Protein AF-A0A670ZWH4-F1 (afdb_monomer)

Mean predicted aligned error: 13.25 Å

Secondary structure (DSSP, 8-state):
-------TTHHHHHHHHHTT-----HHHHHHS-HHHHHHHHHHHHHHHHHHHHHHHHGGG----TT----

Solvent-accessible surface area (backbone atoms only — not comparable to full-atom values): 4610 Å² total; per-residue (Å²): 135,88,82,77,76,94,66,73,61,64,61,50,52,52,49,59,48,55,79,72,54,88,80,71,53,76,67,58,52,67,70,48,54,71,70,57,54,51,52,51,52,52,54,51,52,52,49,51,51,53,56,57,50,56,68,63,59,64,83,67,75,67,74,75,94,76,81,76,86,131

Foldseek 3Di:
DPDDDDPPVVVVVVVVCVVVDDDDDPVRVVVDDPVVVVVNVVVVVVVVVVVVVVVVCVVPPDPPPPPDDD

pLDDT: mean 74.84, std 17.22, range [46.28, 97.31]

Nearest PDB structures (foldseek):
  7z36-assembly1_D  TM=8.369E-01  e=3.291E-02  Homo sapiens

Radius of gyration: 19.88 Å; Cα contacts (8 Å, |Δi|>4): 3; chains: 1; bounding b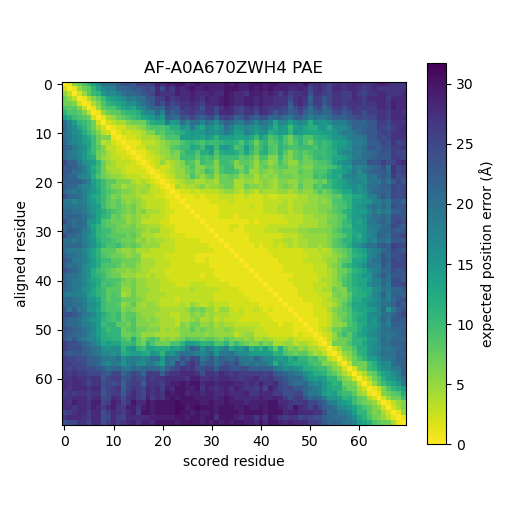ox: 64×18×34 Å

Sequence (70 aa):
ERKGGEGGEEGKVLAAFGDVAICFSAEEWAELAGWQKDLYRDVMAENFQLVSSLGKSWKGAQRPSSLTPR

Structure (mmCIF, N/CA/C/O backbone):
data_AF-A0A670ZWH4-F1
#
_entry.id   AF-A0A670ZWH4-F1
#
loop_
_atom_site.group_PDB
_atom_site.id
_atom_site.type_symbol
_atom_site.label_atom_id
_atom_site.label_alt_id
_atom_site.label_comp_id
_atom_site.label_asym_id
_atom_site.label_entity_id
_atom_site.label_seq_id
_atom_site.pdbx_PDB_ins_code
_atom_site.Cartn_x
_atom_site.Cartn_y
_atom_site.Cartn_z
_atom_site.occupancy
_atom_site.B_iso_or_equiv
_atom_site.auth_seq_id
_atom_site.auth_comp_id
_atom_site.auth_asym_id
_atom_site.auth_atom_id
_atom_site.pdbx_PDB_model_num
ATOM 1 N N . GLU A 1 1 ? 42.585 1.965 12.870 1.00 46.34 1 GLU A N 1
ATOM 2 C CA . GLU A 1 1 ? 41.123 1.765 12.971 1.00 46.34 1 GLU A CA 1
ATOM 3 C C . GLU A 1 1 ? 40.539 1.508 11.589 1.00 46.34 1 GLU A C 1
ATOM 5 O O . GLU A 1 1 ? 40.783 2.295 10.684 1.00 46.34 1 GLU A O 1
ATOM 10 N N . ARG A 1 2 ? 39.826 0.393 11.386 1.00 49.12 2 ARG A N 1
ATOM 11 C CA . ARG A 1 2 ? 39.023 0.199 10.169 1.00 49.12 2 ARG A CA 1
ATOM 12 C C . ARG A 1 2 ? 37.670 0.854 10.421 1.00 49.12 2 ARG A C 1
ATOM 14 O O . ARG A 1 2 ? 36.865 0.313 11.172 1.00 49.12 2 ARG A O 1
ATOM 21 N N . LYS A 1 3 ? 37.464 2.046 9.862 1.00 51.12 3 LYS A N 1
ATOM 22 C CA . LYS A 1 3 ? 36.184 2.754 9.922 1.00 51.12 3 LYS A CA 1
ATOM 23 C C . LYS A 1 3 ? 35.214 2.038 8.980 1.00 51.12 3 LYS A C 1
ATOM 25 O O . LYS A 1 3 ? 35.497 1.905 7.794 1.00 51.12 3 LYS A O 1
ATOM 30 N N . GLY A 1 4 ? 34.160 1.474 9.559 1.00 50.56 4 GLY A N 1
ATOM 31 C CA . GLY A 1 4 ? 33.211 0.604 8.878 1.00 50.56 4 GLY A CA 1
ATOM 32 C C . GLY A 1 4 ? 32.288 1.333 7.902 1.00 50.56 4 GLY A C 1
ATOM 33 O O . GLY A 1 4 ? 31.868 2.455 8.166 1.00 50.56 4 GLY A O 1
ATOM 34 N N . GLY A 1 5 ? 31.984 0.624 6.812 1.00 48.00 5 GLY A N 1
ATOM 35 C CA . GLY A 1 5 ? 30.644 0.454 6.243 1.00 48.00 5 GLY A CA 1
ATOM 36 C C . GLY A 1 5 ? 29.967 1.670 5.621 1.00 48.00 5 GLY A C 1
ATOM 37 O O . GLY A 1 5 ? 29.291 2.429 6.308 1.00 48.00 5 GLY A O 1
ATOM 38 N N . GLU A 1 6 ? 30.035 1.766 4.293 1.00 54.84 6 GLU A N 1
ATOM 39 C CA . GLU A 1 6 ? 29.036 2.463 3.478 1.00 54.84 6 GLU A CA 1
ATOM 40 C C . GLU A 1 6 ? 27.657 1.808 3.685 1.00 54.84 6 GLU A C 1
ATOM 42 O O . GLU A 1 6 ? 27.381 0.741 3.151 1.00 54.84 6 GLU A O 1
ATOM 47 N N . GLY A 1 7 ? 26.799 2.434 4.495 1.00 55.03 7 GLY A N 1
ATOM 48 C CA . GLY A 1 7 ? 25.384 2.068 4.680 1.00 55.03 7 GLY A CA 1
ATOM 49 C C . GLY A 1 7 ? 24.409 3.093 4.084 1.00 55.03 7 GLY A C 1
ATOM 50 O O . GLY A 1 7 ? 23.260 3.176 4.508 1.00 55.03 7 GLY A O 1
ATOM 51 N N . GLY A 1 8 ? 24.87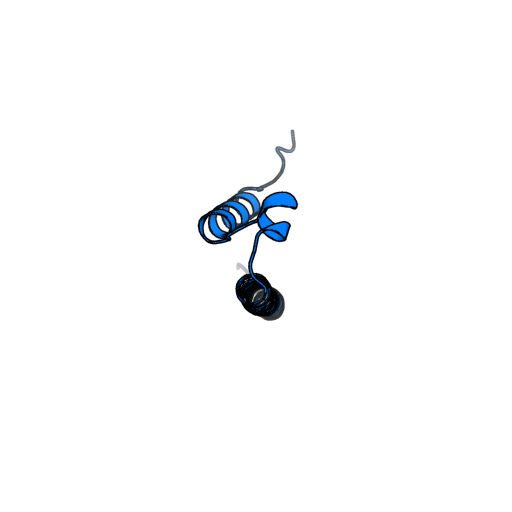2 3.942 3.160 1.00 55.69 8 GLY A N 1
ATOM 52 C CA . GLY A 1 8 ? 24.142 5.138 2.715 1.00 55.69 8 GLY A CA 1
ATOM 53 C C . GLY A 1 8 ? 23.015 4.901 1.704 1.00 55.69 8 GLY A C 1
ATOM 54 O O . GLY A 1 8 ? 22.167 5.775 1.533 1.00 55.69 8 GLY A O 1
ATOM 55 N N . GLU A 1 9 ? 22.979 3.748 1.036 1.00 57.47 9 GLU A N 1
ATOM 56 C CA . GLU A 1 9 ? 22.023 3.501 -0.054 1.00 57.47 9 GLU A CA 1
ATOM 57 C C . GLU A 1 9 ? 20.767 2.761 0.421 1.00 57.47 9 GLU A C 1
ATOM 59 O O . GLU A 1 9 ? 19.661 3.104 0.008 1.00 57.47 9 GLU A O 1
ATOM 64 N N . GLU A 1 10 ? 20.899 1.826 1.365 1.00 56.19 10 GLU A N 1
ATOM 65 C CA . GLU A 1 10 ? 19.772 1.020 1.857 1.00 56.19 10 GLU A CA 1
ATOM 66 C C . GLU A 1 10 ? 18.757 1.861 2.643 1.00 56.19 10 GLU A C 1
ATOM 68 O O . GLU A 1 10 ? 17.553 1.779 2.403 1.00 56.19 10 GLU A O 1
ATOM 73 N N . GLY A 1 11 ? 19.238 2.760 3.510 1.00 64.62 11 GLY A N 1
ATOM 74 C CA . GLY A 1 11 ? 18.376 3.700 4.234 1.00 64.62 11 GLY A CA 1
ATOM 75 C C . GLY A 1 11 ? 17.655 4.686 3.310 1.00 64.62 11 GLY A C 1
ATOM 76 O O . GLY A 1 11 ? 16.531 5.092 3.594 1.00 64.62 11 GLY A O 1
ATOM 77 N N . LYS A 1 12 ? 18.264 5.032 2.169 1.00 69.19 12 LYS A N 1
ATOM 78 C CA . LYS A 1 12 ? 17.679 5.946 1.181 1.00 69.19 12 LYS A CA 1
ATOM 79 C C . LYS A 1 12 ? 16.584 5.270 0.354 1.00 69.19 12 LYS A C 1
ATOM 81 O O . LYS A 1 12 ? 15.575 5.901 0.057 1.00 69.19 12 LYS A O 1
ATOM 86 N N . VAL A 1 13 ? 16.765 3.995 0.008 1.00 68.25 13 VAL A N 1
ATOM 87 C CA . VAL A 1 13 ? 15.748 3.196 -0.694 1.00 68.25 13 VAL A CA 1
ATOM 88 C C . VAL A 1 13 ? 14.542 2.943 0.208 1.00 68.25 13 VAL A C 1
ATOM 90 O O . VAL A 1 13 ? 13.412 3.115 -0.239 1.00 68.25 13 VAL A O 1
ATOM 93 N N . LEU A 1 14 ? 14.764 2.606 1.483 1.00 71.50 14 LEU A N 1
ATOM 94 C CA . LEU A 1 14 ? 13.678 2.431 2.451 1.00 71.50 14 LEU A CA 1
ATOM 95 C C . LEU A 1 14 ? 12.903 3.733 2.692 1.00 71.50 14 LEU A C 1
ATOM 97 O O . LEU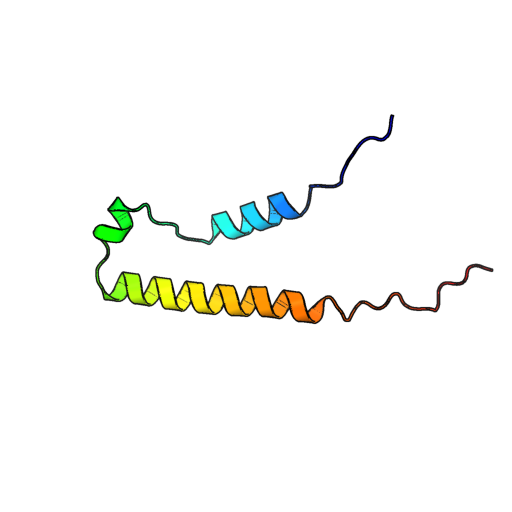 A 1 14 ? 11.677 3.696 2.742 1.00 71.50 14 LEU A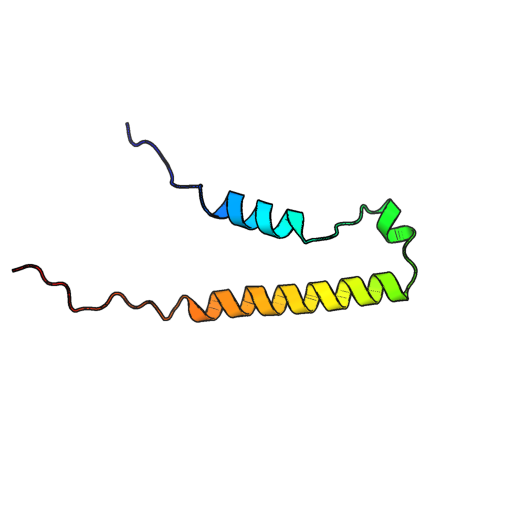 O 1
ATOM 101 N N . ALA A 1 15 ? 13.594 4.874 2.780 1.00 72.12 15 ALA A N 1
ATOM 102 C CA . ALA A 1 15 ? 12.950 6.184 2.892 1.00 72.12 15 ALA A CA 1
ATOM 103 C C . ALA A 1 15 ? 12.097 6.508 1.655 1.00 72.12 15 ALA A C 1
ATOM 105 O O . ALA A 1 15 ? 10.923 6.831 1.787 1.00 72.12 15 ALA A O 1
ATOM 106 N N . ALA A 1 16 ? 12.652 6.322 0.452 1.00 77.88 16 ALA A N 1
ATOM 107 C CA . ALA A 1 16 ? 11.921 6.565 -0.787 1.00 77.88 16 ALA A CA 1
ATOM 108 C C . ALA A 1 16 ? 10.702 5.645 -0.942 1.00 77.88 16 ALA A C 1
ATOM 110 O O . ALA A 1 16 ? 9.684 6.084 -1.457 1.00 77.88 16 ALA A O 1
ATOM 111 N N . PHE A 1 17 ? 10.785 4.385 -0.503 1.00 76.44 17 PHE A N 1
ATOM 112 C CA . PHE A 1 17 ? 9.648 3.463 -0.549 1.00 76.44 17 PHE A CA 1
ATOM 113 C C . PHE A 1 17 ? 8.594 3.808 0.508 1.00 76.44 17 PHE A C 1
ATOM 115 O O . PHE A 1 17 ? 7.402 3.725 0.229 1.00 76.44 17 PHE A O 1
ATOM 122 N N . GLY A 1 18 ? 9.024 4.239 1.696 1.00 78.69 18 GLY A N 1
ATOM 123 C CA . GLY A 1 18 ? 8.140 4.707 2.762 1.00 78.69 18 GLY A CA 1
ATOM 124 C C . GLY A 1 18 ? 7.330 5.948 2.381 1.00 78.69 18 GLY A C 1
ATOM 125 O O . GLY A 1 18 ? 6.178 6.048 2.783 1.00 78.69 18 GLY A O 1
ATOM 126 N N . ASP A 1 19 ? 7.883 6.840 1.554 1.00 82.88 19 ASP A N 1
ATOM 127 C CA . ASP A 1 19 ? 7.178 8.042 1.081 1.00 82.88 19 ASP A CA 1
ATOM 128 C C . ASP A 1 19 ? 6.015 7.732 0.116 1.00 82.88 19 ASP A C 1
ATOM 130 O O . ASP A 1 19 ? 5.111 8.554 -0.041 1.00 82.88 19 ASP A O 1
ATOM 134 N N . VAL A 1 20 ? 6.022 6.566 -0.544 1.00 80.50 20 VAL A N 1
ATOM 135 C CA . VAL A 1 20 ? 4.987 6.175 -1.527 1.00 80.50 20 VAL A CA 1
ATOM 136 C C . VAL A 1 20 ? 4.113 5.012 -1.058 1.00 80.50 20 VAL A C 1
ATOM 138 O O . VAL A 1 20 ? 3.018 4.819 -1.587 1.00 80.50 20 VAL A O 1
ATOM 141 N N . ALA A 1 21 ? 4.579 4.214 -0.098 1.00 82.12 21 ALA A N 1
ATOM 142 C CA . ALA A 1 21 ? 3.846 3.065 0.410 1.00 82.12 21 ALA A CA 1
ATOM 143 C C . ALA A 1 21 ? 2.813 3.483 1.461 1.00 82.12 21 ALA A C 1
ATOM 145 O O . ALA A 1 21 ? 3.117 4.186 2.421 1.00 82.12 21 ALA A O 1
ATOM 146 N N . ILE A 1 22 ? 1.591 2.975 1.315 1.00 83.50 22 ILE A N 1
ATOM 147 C CA . ILE A 1 22 ? 0.562 3.081 2.350 1.00 83.50 22 ILE A CA 1
ATOM 148 C C . ILE A 1 22 ? 0.634 1.815 3.197 1.00 83.50 22 ILE A C 1
ATOM 150 O O . ILE A 1 22 ? 0.470 0.710 2.681 1.00 83.50 22 ILE A O 1
ATOM 154 N N . CYS A 1 23 ? 0.875 1.971 4.494 1.00 85.44 23 CYS A N 1
ATOM 155 C CA . CYS A 1 23 ? 0.899 0.878 5.459 1.00 85.44 23 CYS A CA 1
ATOM 156 C C . CYS A 1 23 ? -0.266 1.049 6.430 1.00 85.44 23 CYS A C 1
ATOM 158 O O . CYS A 1 23 ? -0.470 2.144 6.945 1.00 85.44 23 CYS A O 1
ATOM 160 N N . PHE A 1 24 ? -0.992 -0.035 6.686 1.00 89.88 24 PHE A N 1
ATOM 161 C CA . PHE A 1 24 ? -2.093 -0.059 7.646 1.00 89.88 24 PHE A CA 1
ATOM 162 C C . PHE A 1 24 ? -1.661 -0.795 8.915 1.00 89.88 24 PHE A C 1
ATOM 164 O O . PHE A 1 24 ? -0.969 -1.817 8.835 1.00 89.88 24 PHE A O 1
ATOM 171 N N . SER A 1 25 ? -2.089 -0.308 10.078 1.00 93.44 25 SER A N 1
ATOM 172 C CA . SER A 1 25 ? -2.062 -1.079 11.323 1.00 93.44 25 SER A CA 1
ATOM 173 C C . SER A 1 25 ? -3.029 -2.271 11.256 1.00 93.44 25 SER A C 1
ATOM 175 O O . SER A 1 25 ? -3.824 -2.402 10.321 1.00 93.44 25 SER A O 1
ATOM 177 N N . ALA A 1 26 ? -2.982 -3.166 12.247 1.00 94.62 26 ALA A N 1
ATOM 178 C CA . ALA A 1 26 ? -3.912 -4.294 12.304 1.00 94.62 26 ALA A CA 1
ATOM 179 C C . ALA A 1 26 ? -5.368 -3.818 12.464 1.00 94.62 26 ALA A C 1
ATOM 181 O O . ALA A 1 26 ? -6.277 -4.385 11.854 1.00 94.62 26 ALA A O 1
ATOM 182 N N . GLU A 1 27 ? -5.571 -2.762 13.251 1.00 96.88 27 GLU A N 1
ATOM 183 C CA . GLU A 1 27 ? -6.861 -2.123 13.486 1.00 96.88 27 GLU A CA 1
ATOM 184 C C . GLU A 1 27 ? -7.373 -1.427 12.218 1.00 96.88 27 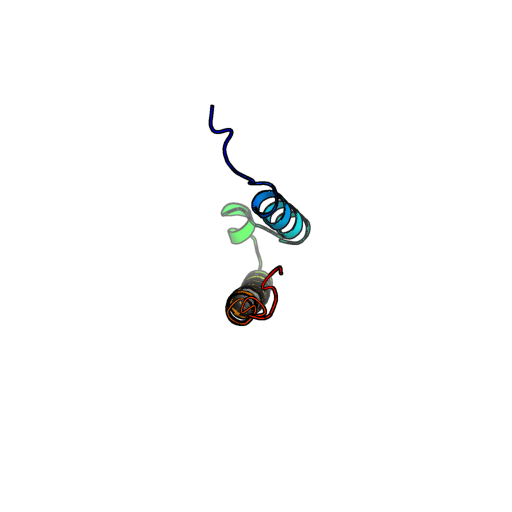GLU A C 1
ATOM 186 O O . GLU A 1 27 ? -8.490 -1.697 11.784 1.00 96.88 27 GLU A O 1
ATOM 191 N N . GLU A 1 28 ? -6.539 -0.621 11.553 1.00 96.44 28 GLU A N 1
ATOM 192 C CA . GLU A 1 28 ? -6.903 0.053 10.297 1.00 96.44 28 GLU A CA 1
ATOM 193 C C . GLU A 1 28 ? -7.197 -0.961 9.186 1.00 96.44 28 GLU A C 1
ATOM 195 O O . GLU A 1 28 ? -8.161 -0.820 8.434 1.00 96.44 28 GLU A O 1
ATOM 200 N N . TRP A 1 29 ? -6.409 -2.038 9.110 1.00 95.12 29 TRP A N 1
ATOM 201 C CA . TRP A 1 29 ? -6.657 -3.131 8.177 1.00 95.12 29 TRP A CA 1
ATOM 202 C C . TRP A 1 29 ? -8.000 -3.811 8.446 1.00 95.12 29 TRP A C 1
ATOM 204 O O . TRP A 1 29 ? -8.699 -4.186 7.504 1.00 95.12 29 TRP A O 1
ATOM 214 N N . ALA A 1 30 ? -8.398 -3.987 9.708 1.00 96.56 30 ALA A N 1
ATOM 215 C CA . ALA A 1 30 ? -9.691 -4.575 10.042 1.00 96.56 30 ALA A CA 1
ATOM 216 C C . ALA A 1 30 ? -10.859 -3.724 9.513 1.00 96.56 30 ALA A C 1
ATOM 218 O O . ALA A 1 30 ? -11.829 -4.296 9.012 1.00 96.56 30 ALA A O 1
ATOM 219 N N . GLU A 1 31 ? -10.716 -2.398 9.540 1.00 97.31 31 GLU A N 1
ATOM 220 C CA . GLU A 1 31 ? -11.728 -1.425 9.108 1.00 97.31 31 GLU A CA 1
ATOM 221 C C . GLU A 1 31 ? -11.862 -1.277 7.583 1.00 97.31 31 GLU A C 1
ATOM 223 O O . GLU A 1 31 ? -12.892 -0.803 7.100 1.00 97.31 31 GLU A O 1
ATOM 228 N N . LEU A 1 32 ? -10.871 -1.719 6.800 1.00 96.38 32 LEU A N 1
ATOM 229 C CA . LEU A 1 32 ? -10.936 -1.648 5.339 1.00 96.38 32 LEU A CA 1
ATOM 23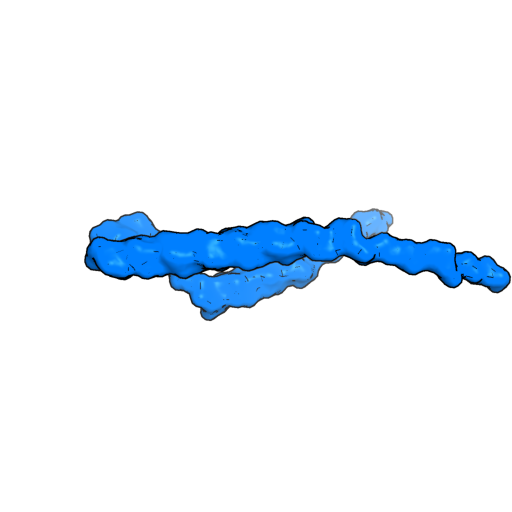0 C C . LEU A 1 32 ? -12.083 -2.489 4.759 1.00 96.38 32 LEU A C 1
ATOM 232 O O . LEU A 1 32 ? -12.273 -3.666 5.097 1.00 96.38 32 LEU A O 1
ATOM 236 N N . ALA A 1 33 ? -12.783 -1.911 3.781 1.00 97.19 33 ALA A N 1
ATOM 237 C CA . ALA A 1 33 ? -13.740 -2.637 2.959 1.00 97.19 33 ALA A CA 1
ATOM 238 C C . ALA A 1 33 ? -13.034 -3.722 2.125 1.00 97.19 33 ALA A C 1
ATOM 240 O O . ALA A 1 33 ? -11.853 -3.605 1.795 1.00 97.19 33 ALA A O 1
ATOM 241 N N . GLY A 1 34 ? -13.768 -4.770 1.732 1.00 96.94 34 GLY A N 1
ATOM 242 C CA . GLY A 1 34 ? -13.200 -5.899 0.979 1.00 96.94 34 GLY A CA 1
ATOM 243 C C . GLY A 1 34 ? -12.417 -5.466 -0.266 1.00 96.94 34 GLY A C 1
ATOM 244 O O . GLY A 1 34 ? -11.263 -5.848 -0.429 1.00 96.94 34 GLY A O 1
ATOM 245 N N . TRP A 1 35 ? -12.984 -4.555 -1.061 1.00 97.25 35 TRP A N 1
ATOM 246 C CA . TRP A 1 35 ? -12.335 -4.042 -2.272 1.00 97.25 35 TRP A CA 1
ATOM 247 C C . TRP A 1 35 ? -11.038 -3.262 -1.994 1.00 97.25 35 TRP A C 1
ATOM 249 O O . TRP A 1 35 ? -10.140 -3.261 -2.830 1.00 97.25 35 TRP A O 1
ATOM 259 N N . GLN A 1 36 ? -10.905 -2.621 -0.826 1.00 96.00 36 GLN A N 1
ATOM 260 C CA . GLN A 1 36 ? -9.672 -1.918 -0.447 1.00 96.00 36 GLN A CA 1
ATOM 261 C C . GLN A 1 36 ? -8.559 -2.911 -0.102 1.00 96.00 36 GLN A C 1
ATOM 263 O O . GLN A 1 36 ? -7.405 -2.691 -0.467 1.00 96.00 36 GLN A O 1
ATOM 268 N N . LYS A 1 37 ? -8.903 -4.025 0.559 1.00 95.62 37 LYS A N 1
ATOM 269 C CA . LYS A 1 37 ? -7.959 -5.115 0.861 1.00 95.62 37 LYS A CA 1
ATOM 270 C C . LYS A 1 37 ? -7.491 -5.816 -0.408 1.00 95.62 37 LYS A C 1
ATOM 272 O O . LYS A 1 37 ? -6.314 -6.159 -0.512 1.00 95.62 37 LYS A O 1
ATOM 277 N N . ASP A 1 38 ? -8.402 -6.015 -1.356 1.00 96.38 38 ASP A N 1
ATOM 278 C CA . ASP A 1 38 ? -8.080 -6.604 -2.654 1.00 96.38 38 ASP A CA 1
ATOM 279 C C . ASP A 1 38 ? -7.156 -5.683 -3.456 1.00 96.38 38 ASP A C 1
ATOM 281 O O . ASP A 1 38 ? -6.079 -6.118 -3.856 1.00 96.38 38 ASP A O 1
ATOM 285 N N . LEU A 1 39 ? -7.478 -4.388 -3.551 1.00 94.50 39 LEU A N 1
ATOM 286 C CA . LEU A 1 39 ? -6.606 -3.405 -4.199 1.00 94.50 39 LEU A CA 1
ATOM 287 C C . LEU A 1 39 ? -5.210 -3.351 -3.557 1.00 94.50 39 LEU A C 1
ATOM 289 O O . LEU A 1 39 ? -4.207 -3.318 -4.265 1.00 94.50 39 LEU A O 1
ATOM 293 N N . TYR A 1 40 ? -5.124 -3.372 -2.223 1.00 93.06 40 TYR A N 1
ATOM 294 C CA . TYR A 1 40 ? -3.837 -3.403 -1.525 1.00 93.06 40 TYR A CA 1
ATOM 295 C C . TYR A 1 40 ? -3.016 -4.646 -1.887 1.00 93.06 40 TYR A C 1
ATOM 297 O O . TYR A 1 40 ? -1.820 -4.544 -2.158 1.00 93.06 40 TYR A O 1
ATOM 305 N N . ARG A 1 41 ? -3.648 -5.826 -1.909 1.00 92.69 41 ARG A N 1
ATOM 306 C CA . ARG A 1 41 ? -2.982 -7.081 -2.282 1.00 92.69 41 ARG A CA 1
ATOM 307 C C . ARG A 1 41 ? -2.479 -7.050 -3.721 1.00 92.69 41 ARG A C 1
ATOM 309 O O . ARG A 1 41 ? -1.356 -7.495 -3.948 1.00 92.69 41 ARG A O 1
ATOM 316 N N . ASP A 1 42 ? -3.267 -6.515 -4.649 1.00 93.75 42 ASP A N 1
ATOM 317 C CA . ASP A 1 42 ? -2.892 -6.408 -6.061 1.00 93.75 42 ASP A CA 1
ATOM 318 C C . ASP A 1 42 ? -1.682 -5.481 -6.239 1.00 93.75 42 ASP A C 1
ATOM 320 O O . ASP A 1 42 ? -0.659 -5.887 -6.793 1.00 93.75 42 ASP A O 1
ATOM 324 N N . VAL A 1 43 ? -1.732 -4.281 -5.650 1.00 89.19 43 VAL A N 1
ATOM 325 C CA . VAL A 1 43 ? -0.626 -3.309 -5.700 1.00 89.19 43 VAL A CA 1
ATOM 326 C C . VAL A 1 43 ? 0.647 -3.871 -5.056 1.00 89.19 43 VAL A C 1
ATOM 328 O O . VAL A 1 43 ? 1.743 -3.733 -5.602 1.00 89.19 43 VAL A O 1
ATOM 331 N N . MET A 1 44 ? 0.534 -4.550 -3.910 1.00 88.00 44 MET A N 1
ATOM 332 C CA . MET A 1 44 ? 1.698 -5.146 -3.246 1.00 88.00 44 MET A CA 1
ATOM 333 C C . MET A 1 44 ? 2.278 -6.335 -4.018 1.00 88.00 44 MET A C 1
ATOM 335 O O . MET A 1 44 ? 3.498 -6.525 -4.014 1.00 88.00 44 MET A O 1
ATOM 339 N N . ALA A 1 45 ? 1.444 -7.117 -4.709 1.00 88.50 45 AL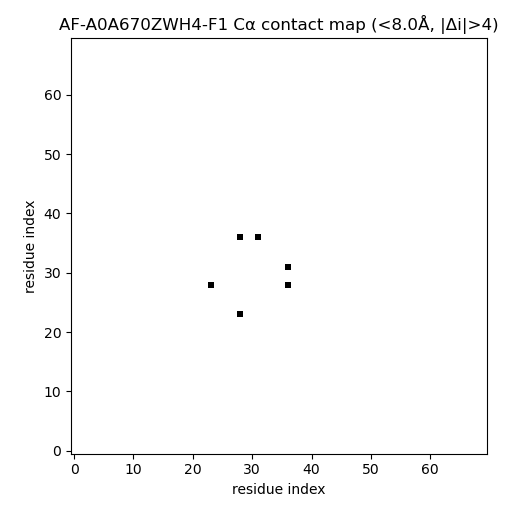A A N 1
ATOM 340 C CA . ALA A 1 45 ? 1.904 -8.197 -5.574 1.00 88.50 45 ALA A CA 1
ATOM 341 C C . ALA A 1 45 ? 2.688 -7.659 -6.782 1.00 88.50 45 ALA A C 1
ATOM 343 O O . ALA A 1 45 ? 3.771 -8.170 -7.079 1.00 88.50 45 ALA A O 1
ATOM 344 N N . GLU A 1 46 ? 2.193 -6.605 -7.436 1.00 88.31 46 GLU A N 1
ATOM 345 C CA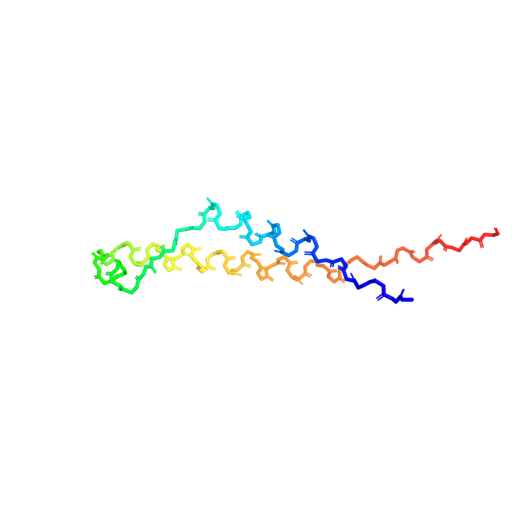 . GLU A 1 46 ? 2.897 -5.933 -8.535 1.00 88.31 46 GLU A CA 1
ATOM 346 C C . GLU A 1 46 ? 4.233 -5.343 -8.069 1.00 88.31 46 GLU A C 1
ATOM 348 O O . GLU A 1 46 ? 5.275 -5.608 -8.674 1.00 88.31 46 GLU A O 1
ATOM 353 N N . 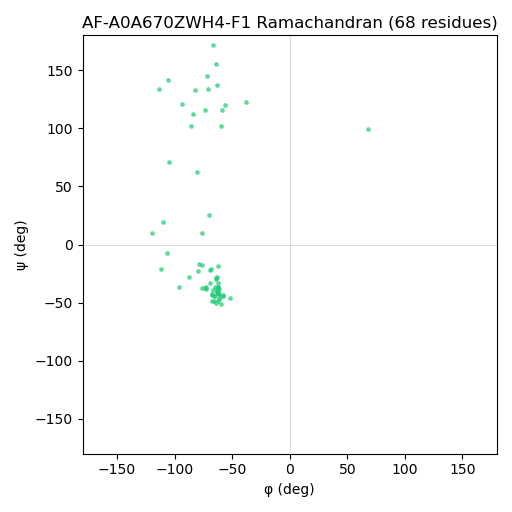ASN A 1 47 ? 4.241 -4.639 -6.933 1.00 86.56 47 ASN A N 1
ATOM 354 C CA . ASN A 1 47 ? 5.463 -4.101 -6.333 1.00 86.56 47 ASN A CA 1
ATOM 355 C C . ASN A 1 47 ? 6.494 -5.200 -6.038 1.00 86.56 47 ASN A C 1
ATOM 357 O O . ASN A 1 47 ? 7.676 -5.053 -6.359 1.00 86.56 47 ASN A O 1
ATOM 361 N N . PHE A 1 48 ? 6.058 -6.331 -5.475 1.00 84.75 48 PHE A N 1
ATOM 362 C CA . PHE A 1 48 ? 6.941 -7.464 -5.209 1.00 84.75 48 PHE A CA 1
ATOM 363 C C . PHE A 1 48 ? 7.538 -8.045 -6.497 1.00 84.75 48 PHE A C 1
ATOM 365 O O . PHE A 1 48 ? 8.732 -8.362 -6.540 1.00 84.75 48 PHE A O 1
ATOM 372 N N . GLN A 1 49 ? 6.740 -8.165 -7.562 1.00 87.38 49 GLN A N 1
ATOM 373 C CA . GLN A 1 49 ? 7.218 -8.634 -8.863 1.00 87.38 49 GLN A CA 1
ATOM 374 C C . GLN A 1 49 ? 8.229 -7.668 -9.488 1.00 87.38 49 GLN A C 1
ATOM 376 O O . GLN A 1 49 ? 9.273 -8.116 -9.970 1.00 87.38 49 GLN A O 1
ATOM 381 N N . LEU A 1 50 ? 7.962 -6.361 -9.440 1.00 84.88 50 LEU A N 1
ATOM 382 C CA . LEU A 1 50 ? 8.864 -5.322 -9.936 1.00 84.88 50 LEU A CA 1
ATOM 383 C C . LEU A 1 50 ? 10.211 -5.364 -9.209 1.00 84.88 50 LEU A C 1
ATOM 385 O O . LEU A 1 50 ? 11.251 -5.485 -9.860 1.00 84.88 50 LEU A O 1
ATOM 389 N N . VAL A 1 51 ? 10.212 -5.367 -7.874 1.00 80.81 51 VAL A N 1
ATOM 390 C CA . VAL A 1 51 ? 11.450 -5.443 -7.076 1.00 80.81 51 VAL A CA 1
ATOM 391 C C . VAL A 1 51 ? 12.197 -6.755 -7.334 1.00 80.81 51 VAL A C 1
ATOM 393 O O . VAL A 1 51 ? 13.410 -6.757 -7.552 1.00 80.81 51 VAL A O 1
ATOM 396 N N . SER A 1 52 ? 11.476 -7.876 -7.421 1.00 80.31 52 SER A N 1
ATOM 397 C CA . SER A 1 52 ? 12.057 -9.177 -7.775 1.00 80.31 52 SER A CA 1
ATOM 398 C C . SER A 1 52 ? 12.647 -9.208 -9.190 1.00 80.31 52 SER A C 1
ATOM 400 O O . SER A 1 52 ? 13.573 -9.979 -9.453 1.00 80.31 52 SER A O 1
ATOM 402 N N . SER A 1 53 ? 12.132 -8.399 -10.122 1.00 77.69 53 SER A N 1
ATOM 403 C CA . SER A 1 53 ? 12.680 -8.276 -11.478 1.00 77.69 53 SER A CA 1
ATOM 404 C C . SER A 1 53 ? 14.004 -7.501 -11.507 1.00 77.69 53 SER A C 1
ATOM 406 O O . SER A 1 53 ? 14.925 -7.898 -12.222 1.00 77.69 53 SER A O 1
ATOM 408 N N . LEU A 1 54 ? 14.149 -6.470 -10.667 1.00 73.75 54 LEU A N 1
ATOM 409 C CA . LEU A 1 54 ? 15.372 -5.668 -10.554 1.00 73.75 54 LEU A CA 1
ATOM 410 C C . LEU A 1 54 ? 16.552 -6.505 -10.033 1.00 73.75 54 LEU A C 1
ATOM 412 O O . LEU A 1 54 ? 17.668 -6.397 -10.537 1.00 73.75 54 LEU A O 1
ATOM 416 N N . GLY A 1 55 ? 16.298 -7.435 -9.106 1.00 65.12 55 GLY A N 1
ATOM 417 C CA . GLY A 1 55 ? 17.309 -8.385 -8.624 1.00 65.12 55 GLY A CA 1
ATOM 418 C C . GLY A 1 55 ? 17.863 -9.336 -9.700 1.00 65.12 55 GLY A C 1
ATOM 419 O O . GLY A 1 55 ? 18.940 -9.909 -9.520 1.00 65.12 55 GLY A O 1
ATOM 420 N N . LYS A 1 56 ? 17.165 -9.498 -10.836 1.00 58.75 56 LYS A N 1
ATOM 421 C CA . LYS A 1 56 ? 17.591 -10.362 -11.953 1.00 58.75 56 LYS A CA 1
ATOM 422 C C . LYS A 1 56 ? 18.501 -9.637 -12.950 1.00 58.75 56 LYS A C 1
ATOM 424 O O . LYS A 1 56 ? 19.342 -10.293 -13.558 1.00 58.75 56 LYS A O 1
ATOM 429 N N . SER A 1 57 ? 18.389 -8.312 -13.096 1.00 56.91 57 SER A N 1
ATOM 430 C CA . SER A 1 57 ? 19.215 -7.538 -14.042 1.00 56.91 57 SER A CA 1
ATOM 431 C C . SER A 1 57 ? 20.624 -7.236 -13.512 1.00 56.91 57 SER A C 1
ATOM 433 O O . SER A 1 57 ? 21.561 -7.076 -14.294 1.00 56.91 57 SER A O 1
ATOM 435 N N . TRP A 1 58 ? 20.820 -7.244 -12.188 1.00 53.50 58 TRP A N 1
ATOM 436 C CA . TRP A 1 58 ? 22.110 -6.915 -11.566 1.00 53.50 58 TRP A CA 1
ATOM 437 C C . TRP A 1 58 ? 23.218 -7.952 -11.823 1.00 53.50 58 TRP A C 1
ATOM 439 O O . TRP A 1 58 ? 24.404 -7.627 -11.782 1.00 53.50 58 TRP A O 1
ATOM 449 N N . LYS A 1 59 ? 22.877 -9.200 -12.178 1.00 54.59 59 LYS A N 1
ATOM 450 C CA . LYS A 1 59 ? 23.881 -10.226 -12.533 1.00 54.59 59 LYS A CA 1
ATOM 451 C C . LYS A 1 59 ? 24.495 -10.049 -13.935 1.00 54.59 59 LYS A C 1
ATOM 453 O O . LYS A 1 59 ? 25.210 -10.937 -14.387 1.00 54.59 59 LYS A O 1
ATOM 458 N N . GLY A 1 60 ? 24.235 -8.924 -14.610 1.00 55.94 60 GLY A N 1
ATOM 459 C CA . GLY A 1 60 ? 24.773 -8.590 -15.933 1.00 55.94 60 GLY A CA 1
ATOM 460 C C . GLY A 1 60 ? 25.857 -7.508 -15.956 1.00 55.94 60 GLY A C 1
ATOM 461 O O . GLY A 1 60 ? 26.473 -7.309 -17.000 1.00 55.94 60 GLY A O 1
ATOM 462 N N . ALA A 1 61 ? 26.156 -6.836 -14.838 1.00 55.41 61 ALA A N 1
ATOM 463 C CA . ALA A 1 61 ? 27.304 -5.930 -14.756 1.00 55.41 61 ALA A CA 1
ATOM 464 C C . ALA A 1 61 ? 28.593 -6.740 -14.532 1.00 55.41 61 ALA A C 1
ATOM 466 O O . ALA A 1 61 ? 29.269 -6.646 -13.506 1.00 55.41 61 ALA A O 1
ATOM 467 N N . GLN A 1 62 ? 28.922 -7.598 -15.499 1.00 54.81 62 GLN A N 1
ATOM 468 C CA . GLN A 1 62 ? 30.260 -8.149 -15.618 1.00 54.81 62 GLN A CA 1
ATOM 469 C C . GLN A 1 62 ? 31.210 -6.951 -15.719 1.00 54.81 62 GLN A C 1
ATOM 471 O O . GLN A 1 62 ? 31.071 -6.126 -16.623 1.00 54.81 62 GLN A O 1
ATOM 476 N N . ARG A 1 63 ? 32.155 -6.837 -14.775 1.00 55.53 63 ARG A N 1
ATOM 477 C CA . ARG A 1 63 ? 33.317 -5.947 -14.898 1.00 55.53 63 ARG A CA 1
ATOM 478 C C . ARG A 1 63 ? 33.797 -5.976 -16.355 1.00 55.53 63 ARG A C 1
ATOM 480 O O . ARG A 1 63 ? 34.124 -7.077 -16.810 1.00 55.53 63 ARG A O 1
ATOM 487 N N . PRO A 1 64 ? 33.881 -4.845 -17.079 1.00 55.53 64 PRO A N 1
ATOM 488 C CA . PRO A 1 64 ? 34.530 -4.860 -18.377 1.00 55.53 64 PRO A CA 1
ATOM 489 C C . PRO A 1 64 ? 35.964 -5.344 -18.149 1.00 55.53 64 PRO A C 1
ATOM 491 O O . PRO A 1 64 ? 36.746 -4.726 -17.426 1.00 55.53 64 PRO A O 1
ATOM 494 N N . SER A 1 65 ? 36.297 -6.503 -18.711 1.00 60.12 65 SER A N 1
ATOM 495 C CA . SER A 1 65 ? 37.598 -7.168 -18.599 1.00 60.12 65 SER A CA 1
ATOM 496 C C . SER A 1 65 ? 38.711 -6.435 -19.364 1.00 60.12 65 SER A C 1
ATOM 498 O O . SER A 1 65 ? 39.686 -7.055 -19.771 1.00 60.12 65 SER A O 1
ATOM 500 N N . SER A 1 66 ? 38.581 -5.121 -19.573 1.00 60.53 66 SER A N 1
ATOM 501 C CA . SER A 1 66 ? 39.433 -4.324 -20.459 1.00 60.53 66 SER A CA 1
ATOM 502 C C . SER A 1 66 ? 40.199 -3.191 -19.773 1.00 60.53 66 SER A C 1
ATOM 504 O O . SER A 1 66 ? 40.802 -2.379 -20.464 1.00 60.53 66 SER A O 1
ATOM 506 N N . LEU A 1 67 ? 40.223 -3.112 -18.440 1.00 55.94 67 LEU A N 1
ATOM 507 C CA . LEU A 1 67 ? 41.088 -2.158 -17.734 1.00 55.94 67 LEU A CA 1
ATOM 508 C C . LEU A 1 67 ? 42.283 -2.882 -17.110 1.00 55.94 67 LEU A C 1
ATOM 510 O O . LEU A 1 67 ? 42.376 -3.052 -15.899 1.00 55.94 67 LEU A O 1
ATOM 514 N N . THR A 1 68 ? 43.193 -3.327 -17.974 1.00 57.06 68 THR A N 1
ATOM 515 C CA . THR A 1 68 ? 44.600 -3.560 -17.626 1.00 57.06 68 THR A CA 1
ATOM 516 C C . THR A 1 68 ? 45.339 -2.223 -17.742 1.00 57.06 68 THR A C 1
ATOM 518 O O . THR A 1 68 ? 45.461 -1.719 -18.862 1.00 57.06 68 THR A O 1
ATOM 521 N N . PRO A 1 69 ? 45.816 -1.615 -16.641 1.00 54.88 69 PRO A N 1
ATOM 522 C CA . PRO A 1 69 ? 46.704 -0.461 -16.718 1.00 54.88 69 PRO A CA 1
ATOM 523 C C . PRO A 1 69 ? 48.073 -0.924 -17.227 1.00 54.88 69 PRO A C 1
ATOM 525 O O . PRO A 1 69 ? 48.583 -1.948 -16.765 1.00 54.88 69 PRO A O 1
ATOM 528 N N . ARG A 1 70 ? 48.638 -0.190 -18.187 1.00 46.28 70 ARG A N 1
ATOM 529 C CA . ARG A 1 70 ? 50.037 -0.325 -18.605 1.00 46.28 70 ARG A CA 1
ATOM 530 C C . ARG A 1 70 ? 50.937 0.494 -17.692 1.00 46.28 70 ARG A C 1
ATOM 532 O O . ARG A 1 70 ? 50.498 1.601 -17.310 1.00 46.28 70 ARG A O 1
#

Organism: Pseudonaja textilis (NCBI:txid8673)

InterPro domains:
  IPR001909 Krueppel-associated box [PF01352] (16-55)
  IPR001909 Krueppel-associated box [PS50805] (15-70)
  IPR001909 Krueppel-associated box [SM00349] (15-70)
  IPR001909 Krueppel-associated box [cd07765] (16-54)
  IPR036051 Krueppel-associated box domain superfamily [SSF109640] (13-59)
  IPR050169 Krueppel C2H2-type zinc-finger [PTHR23232] (15-56)